Protein AF-A0A532F8X2-F1 (afdb_monomer_lite)

pLDDT: mean 92.67, std 12.08, range [36.34, 98.81]

Radius of gyration: 16.13 Å; chains: 1; bounding box: 40×30×52 Å

Secondary structure (DSSP, 8-state):
----TT-PPP---PPPPPPP-SS---STT--------SEEEEEEEETTEEEEEETTS-B-GGG-HHHHHHHHTSS-SEEEEEEEEE-B-TTSSB-HHHHHHHTT-TT-S--EEEEEEEEEETTEE-TTS-HHHHHHHHHHHH-

Structure (mmCIF, N/CA/C/O backbone):
data_AF-A0A532F8X2-F1
#
_entry.id   AF-A0A532F8X2-F1
#
loop_
_atom_site.group_PDB
_atom_site.id
_atom_site.type_symbol
_atom_site.label_atom_id
_atom_site.label_alt_id
_atom_site.label_comp_id
_atom_site.label_asym_id
_atom_site.label_entity_id
_atom_site.label_seq_id
_atom_site.pdbx_PDB_ins_code
_atom_site.Cartn_x
_atom_site.Cartn_y
_atom_site.Cartn_z
_atom_site.occupancy
_atom_site.B_iso_or_equiv
_atom_site.auth_seq_id
_atom_site.auth_comp_id
_atom_site.auth_asym_id
_atom_site.auth_atom_id
_atom_site.pdbx_PDB_model_num
ATOM 1 N N . MET A 1 1 ? -20.747 -7.926 26.410 1.00 36.34 1 MET A N 1
ATOM 2 C CA . MET A 1 1 ? -19.735 -8.624 25.592 1.00 36.34 1 MET A CA 1
ATOM 3 C C . MET A 1 1 ? -20.438 -9.089 24.321 1.00 36.34 1 MET A C 1
ATOM 5 O O . MET A 1 1 ? -20.902 -10.215 24.253 1.00 36.34 1 MET A O 1
ATOM 9 N N . LEU A 1 2 ? -20.678 -8.161 23.392 1.00 37.56 2 LEU A N 1
ATOM 10 C CA . LEU A 1 2 ? -21.381 -8.445 22.141 1.00 37.56 2 LEU A CA 1
ATOM 11 C C . LEU A 1 2 ? -20.328 -8.837 21.110 1.00 37.56 2 LEU A C 1
ATOM 13 O O . LEU A 1 2 ? -19.466 -8.036 20.762 1.00 37.56 2 LEU A O 1
ATOM 17 N N . THR A 1 3 ? -20.368 -10.090 20.681 1.00 43.47 3 THR A N 1
ATOM 18 C CA . THR A 1 3 ? -19.708 -10.566 19.472 1.00 43.47 3 THR A CA 1
ATOM 19 C C . THR A 1 3 ? -20.281 -9.789 18.289 1.00 43.47 3 THR A C 1
ATOM 21 O O . THR A 1 3 ? -21.419 -10.015 17.880 1.00 43.47 3 THR A O 1
ATOM 24 N N . GLU A 1 4 ? -19.510 -8.844 17.751 1.00 46.50 4 GLU A N 1
ATOM 25 C CA . GLU A 1 4 ? -19.816 -8.207 16.471 1.00 46.50 4 GLU A CA 1
ATOM 26 C C . GLU A 1 4 ? -19.762 -9.266 15.357 1.00 46.50 4 GLU A C 1
ATOM 28 O O . GLU A 1 4 ? -18.717 -9.579 14.797 1.00 46.50 4 GLU A O 1
ATOM 33 N N . LEU A 1 5 ? -20.914 -9.891 15.122 1.00 42.66 5 LEU A N 1
ATOM 34 C CA . LEU A 1 5 ? -21.440 -10.353 13.839 1.00 42.66 5 LEU A CA 1
ATOM 35 C C . LEU A 1 5 ? -20.386 -10.651 12.754 1.00 42.66 5 LEU A C 1
ATOM 37 O O . LEU A 1 5 ? -20.132 -9.820 11.893 1.00 42.66 5 LEU A O 1
ATOM 41 N N . GLY A 1 6 ? -19.841 -11.871 12.750 1.00 45.22 6 GLY A N 1
ATOM 42 C CA . GLY A 1 6 ? -19.438 -12.607 11.537 1.00 45.22 6 GLY A CA 1
ATOM 43 C C . GLY A 1 6 ? -18.352 -12.019 10.626 1.00 45.22 6 GLY A C 1
ATOM 44 O O . GLY A 1 6 ? -18.051 -12.618 9.594 1.00 45.22 6 GLY A O 1
ATOM 45 N N . VAL A 1 7 ? -17.738 -10.890 10.970 1.00 54.47 7 VAL A N 1
ATOM 46 C CA . VAL A 1 7 ? -16.653 -10.312 10.181 1.00 54.47 7 VAL A CA 1
ATOM 47 C C . VAL A 1 7 ? -15.333 -10.923 10.639 1.00 54.47 7 VAL A C 1
ATOM 49 O O . VAL A 1 7 ? -14.745 -10.498 11.631 1.00 54.47 7 VAL A O 1
ATOM 52 N N . GLY A 1 8 ? -14.868 -11.953 9.928 1.00 63.28 8 GLY A N 1
ATOM 53 C CA . GLY A 1 8 ? -13.575 -12.579 10.203 1.00 63.28 8 GLY A CA 1
ATOM 54 C C . GLY A 1 8 ? -12.449 -11.542 10.278 1.00 63.28 8 GLY A C 1
ATOM 55 O O . GLY A 1 8 ? -12.362 -10.630 9.450 1.00 63.28 8 GLY A O 1
ATOM 56 N N . ARG A 1 9 ? -11.580 -11.669 11.288 1.00 80.69 9 ARG A N 1
ATOM 57 C CA . ARG A 1 9 ? -10.395 -10.819 11.423 1.00 80.69 9 ARG A CA 1
ATOM 58 C C . ARG A 1 9 ? -9.490 -11.044 10.211 1.00 80.69 9 ARG A C 1
ATOM 60 O O . ARG A 1 9 ? -9.028 -12.159 9.980 1.00 80.69 9 ARG A O 1
ATOM 67 N N . LEU A 1 10 ? -9.235 -9.982 9.452 1.00 92.69 10 LEU A N 1
ATOM 68 C CA . LEU A 1 10 ? -8.246 -10.013 8.380 1.00 92.69 10 LEU A CA 1
ATOM 69 C C . LEU A 1 10 ? -6.850 -10.206 8.976 1.00 92.69 10 LEU A C 1
ATOM 71 O O . LEU A 1 10 ? -6.538 -9.675 10.043 1.00 92.69 10 LEU A O 1
ATOM 75 N N . SER A 1 11 ? -6.021 -10.978 8.286 1.00 93.94 11 SER A N 1
ATOM 76 C CA . SER A 1 11 ? -4.646 -11.275 8.682 1.00 93.94 11 SER A CA 1
ATOM 77 C C . SER A 1 11 ? -3.714 -11.112 7.491 1.00 93.94 11 SER A C 1
ATOM 79 O O . SER A 1 11 ? -4.171 -11.018 6.349 1.00 93.94 11 SER A O 1
ATOM 81 N N . PHE A 1 12 ? -2.415 -11.028 7.777 1.00 96.44 12 PHE A N 1
ATOM 82 C CA . PHE A 1 12 ? -1.387 -10.923 6.753 1.00 96.44 12 PHE A CA 1
ATOM 83 C C . PHE A 1 12 ? -1.489 -12.080 5.758 1.00 96.44 12 PHE A C 1
ATOM 85 O O . PHE A 1 12 ? -1.595 -13.244 6.144 1.00 96.44 12 PHE A O 1
ATOM 92 N N . ILE A 1 13 ? -1.434 -11.743 4.474 1.00 96.12 13 ILE A N 1
ATOM 93 C CA 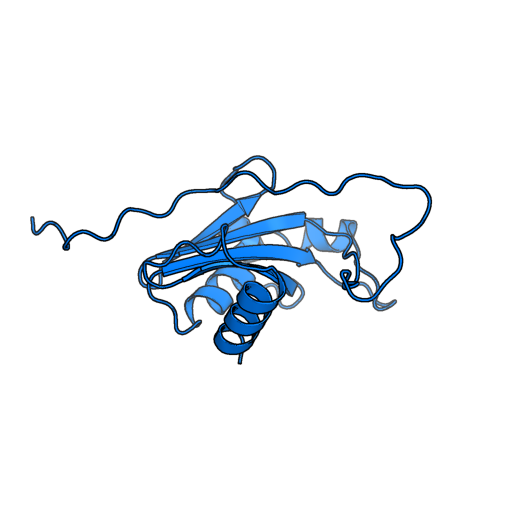. ILE A 1 13 ? -1.404 -12.701 3.373 1.00 96.12 13 ILE A CA 1
ATOM 94 C C . ILE A 1 13 ? 0.011 -12.730 2.812 1.00 96.12 13 ILE A C 1
ATOM 96 O O . ILE A 1 13 ? 0.554 -11.680 2.466 1.00 96.12 13 ILE A O 1
ATOM 100 N N . GLU A 1 14 ? 0.582 -13.929 2.690 1.00 95.12 14 GLU A N 1
ATOM 101 C CA . GLU A 1 14 ? 1.884 -14.116 2.054 1.00 95.12 14 GLU A CA 1
ATOM 102 C C . GLU A 1 14 ? 1.902 -13.489 0.653 1.00 95.12 14 GLU A C 1
ATOM 104 O O . GLU A 1 14 ? 0.964 -13.623 -0.138 1.00 95.12 14 GLU A O 1
ATOM 109 N N . PHE A 1 15 ? 2.976 -12.763 0.356 1.00 95.62 15 PHE A N 1
ATOM 110 C CA . PHE A 1 15 ? 3.070 -12.007 -0.879 1.00 95.62 15 PHE A CA 1
ATOM 111 C C . PHE A 1 15 ? 3.251 -12.896 -2.105 1.00 95.62 15 PHE A C 1
ATOM 113 O O . PHE A 1 15 ? 4.111 -13.774 -2.144 1.00 95.62 15 PHE A O 1
ATOM 120 N N . GLN A 1 16 ? 2.531 -12.561 -3.179 1.00 95.56 16 GLN A N 1
ATOM 121 C CA . GLN A 1 16 ? 2.829 -13.111 -4.495 1.00 95.56 16 GLN A CA 1
ATOM 122 C C . GLN A 1 16 ? 4.197 -12.605 -4.971 1.00 95.56 16 GLN A C 1
ATOM 124 O O . GLN A 1 16 ? 4.444 -11.394 -5.032 1.00 95.56 16 GLN A O 1
ATOM 129 N N . MET A 1 17 ? 5.083 -13.535 -5.319 1.00 94.25 17 MET A N 1
ATOM 130 C CA . MET A 1 17 ? 6.451 -13.243 -5.735 1.00 94.25 17 MET A CA 1
ATOM 131 C C . MET A 1 17 ? 6.573 -13.168 -7.261 1.00 94.25 17 MET A C 1
ATOM 133 O O . MET A 1 17 ? 6.078 -14.065 -7.945 1.00 94.25 17 MET A O 1
ATOM 137 N N . PRO A 1 18 ? 7.231 -12.132 -7.818 1.00 92.56 18 PRO A N 1
ATOM 138 C CA . PRO A 1 18 ? 7.538 -12.111 -9.241 1.00 92.56 18 PRO A CA 1
ATOM 139 C C . PRO A 1 18 ? 8.542 -13.211 -9.598 1.00 92.56 18 PRO A C 1
ATOM 141 O O . PRO A 1 18 ? 9.474 -13.495 -8.843 1.00 92.56 18 PRO A O 1
ATOM 144 N N . THR A 1 19 ? 8.386 -13.778 -10.789 1.00 93.81 19 THR A N 1
ATOM 145 C CA . THR A 1 19 ? 9.394 -14.639 -11.414 1.00 93.81 19 THR A CA 1
ATOM 146 C C . THR A 1 19 ? 10.389 -13.762 -12.169 1.00 93.81 19 THR A C 1
ATOM 148 O O . THR A 1 19 ? 9.989 -12.955 -13.009 1.00 93.81 19 THR A O 1
ATOM 151 N N . LEU A 1 20 ? 11.682 -13.908 -11.876 1.00 94.50 20 LEU A N 1
ATOM 152 C CA . LEU A 1 20 ? 12.731 -13.233 -12.638 1.00 94.50 20 LEU A CA 1
ATOM 153 C C . LEU A 1 20 ? 12.841 -13.871 -14.028 1.00 94.50 20 LEU A C 1
ATOM 155 O O . LEU A 1 20 ? 12.983 -15.086 -14.142 1.00 94.50 20 LEU A O 1
ATOM 159 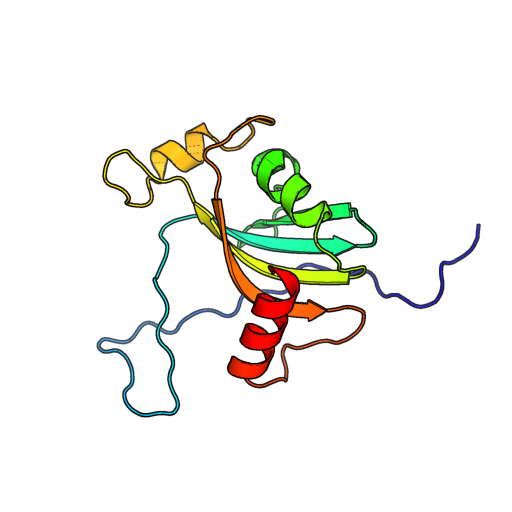N N . VAL A 1 21 ? 12.774 -13.044 -15.069 1.00 94.69 21 VAL A N 1
ATOM 160 C CA . VAL A 1 21 ? 12.905 -13.444 -16.475 1.00 94.69 21 VAL A CA 1
ATOM 161 C C . VAL A 1 21 ? 13.808 -12.455 -17.208 1.00 94.69 21 VAL A C 1
ATOM 163 O O . VAL A 1 21 ? 13.844 -11.277 -16.854 1.00 94.69 21 VAL A O 1
ATOM 166 N N . ASP A 1 22 ? 14.496 -12.909 -18.256 1.00 96.19 22 ASP A N 1
ATOM 167 C CA . ASP A 1 22 ? 15.445 -12.070 -19.007 1.00 96.19 22 ASP A CA 1
ATOM 168 C C . ASP A 1 22 ? 14.765 -10.949 -19.803 1.00 96.19 22 ASP A C 1
ATOM 170 O O . ASP A 1 22 ? 15.358 -9.901 -20.065 1.00 96.19 22 ASP A O 1
ATOM 174 N N . LYS A 1 23 ? 13.521 -11.176 -20.241 1.00 94.81 23 LYS A N 1
ATOM 175 C CA . LYS A 1 23 ? 12.739 -10.221 -21.035 1.00 94.81 23 LYS A CA 1
ATOM 176 C C . LYS A 1 23 ? 11.290 -10.199 -20.554 1.00 94.81 23 LYS A C 1
ATOM 178 O O . LYS A 1 23 ? 10.731 -11.274 -20.328 1.00 94.81 23 LYS A O 1
ATOM 183 N N . PRO A 1 24 ? 10.656 -9.015 -20.457 1.00 90.50 24 PRO A N 1
ATOM 184 C CA . PRO A 1 24 ? 9.235 -8.927 -20.164 1.00 90.50 24 PRO A CA 1
ATOM 185 C C . PRO A 1 24 ? 8.419 -9.738 -21.180 1.00 90.50 24 PRO A C 1
ATOM 187 O O . PRO A 1 24 ? 8.726 -9.705 -22.381 1.00 90.50 24 PRO A O 1
ATOM 190 N N . PRO A 1 25 ? 7.392 -10.468 -20.727 1.00 91.44 25 PRO A N 1
ATOM 191 C CA . PRO A 1 25 ? 6.515 -11.197 -21.625 1.00 91.44 25 PRO A CA 1
ATOM 192 C C . PRO A 1 25 ? 5.752 -10.229 -22.541 1.00 91.44 25 PRO A C 1
ATOM 194 O O . PRO A 1 25 ? 5.495 -9.076 -22.199 1.00 91.44 25 PRO A O 1
ATOM 197 N N . LYS A 1 26 ? 5.407 -10.701 -23.742 1.00 91.88 26 LYS A N 1
ATOM 198 C CA . LYS A 1 26 ? 4.738 -9.900 -24.777 1.00 91.88 26 LYS A CA 1
ATOM 199 C C . LYS A 1 26 ? 3.269 -10.299 -24.925 1.00 91.88 26 LYS A C 1
ATOM 201 O O . LYS A 1 26 ? 2.874 -11.400 -24.552 1.00 91.88 26 LYS A O 1
ATOM 206 N N . GLY A 1 27 ? 2.488 -9.425 -25.557 1.00 93.88 27 GLY A N 1
ATOM 207 C CA . GLY A 1 27 ? 1.087 -9.670 -25.911 1.00 93.88 27 GLY A CA 1
ATOM 208 C C . GLY A 1 27 ? 0.091 -8.957 -24.997 1.00 93.88 27 GLY A C 1
ATOM 209 O O . GLY A 1 27 ? 0.450 -8.413 -23.957 1.00 93.88 27 GLY A O 1
ATOM 210 N N . SER A 1 28 ? -1.179 -8.961 -25.399 1.00 92.56 28 SER A N 1
ATOM 211 C CA . SER A 1 28 ? -2.273 -8.237 -24.731 1.00 92.56 28 SER A CA 1
ATOM 212 C C . SER A 1 28 ? -2.712 -8.837 -23.391 1.00 92.56 28 SER A C 1
ATOM 214 O O . SER A 1 28 ? -3.482 -8.213 -22.668 1.00 92.56 28 SER A O 1
ATOM 216 N N . GLY A 1 29 ? -2.219 -10.029 -23.040 1.00 93.25 29 GLY A N 1
ATOM 217 C CA . GLY A 1 29 ? -2.471 -10.669 -21.746 1.00 93.25 29 GLY A CA 1
ATOM 218 C C . GLY A 1 29 ? -1.663 -10.087 -20.581 1.00 93.25 29 GLY A C 1
ATOM 219 O O . GLY A 1 29 ? -1.834 -10.539 -19.452 1.00 93.25 29 GLY A O 1
ATOM 220 N N . TRP A 1 30 ? -0.789 -9.109 -20.836 1.00 94.56 30 TRP A N 1
ATOM 221 C CA . TRP A 1 30 ? 0.129 -8.547 -19.847 1.00 94.56 30 TRP A CA 1
ATOM 222 C C . TRP A 1 30 ? -0.090 -7.054 -19.647 1.00 94.56 30 TRP A C 1
ATOM 224 O O . TRP A 1 30 ? -0.384 -6.310 -20.582 1.00 94.56 30 TRP A O 1
ATOM 234 N N . ILE A 1 31 ? 0.125 -6.612 -18.413 1.00 95.06 31 ILE A N 1
ATOM 235 C CA . ILE A 1 31 ? 0.257 -5.201 -18.064 1.00 95.06 31 ILE A CA 1
ATOM 236 C C . ILE A 1 31 ? 1.637 -4.953 -17.468 1.00 95.06 31 ILE A C 1
ATOM 238 O O . ILE A 1 31 ? 2.263 -5.866 -16.931 1.00 95.06 31 ILE A O 1
ATOM 242 N N . HIS A 1 32 ? 2.089 -3.707 -17.556 1.00 92.81 32 HIS A N 1
ATOM 243 C CA . HIS A 1 32 ? 3.386 -3.281 -17.053 1.00 92.81 32 HIS A CA 1
ATOM 244 C C . HIS A 1 32 ? 3.186 -2.204 -16.000 1.00 92.81 32 HIS A C 1
ATOM 246 O O . HIS A 1 32 ? 2.382 -1.291 -16.184 1.00 92.81 32 HIS A O 1
ATOM 252 N N . GLU A 1 33 ? 3.937 -2.310 -14.914 1.00 93.75 33 GLU A N 1
ATOM 253 C CA . GLU A 1 33 ? 3.923 -1.344 -13.824 1.00 93.75 33 GLU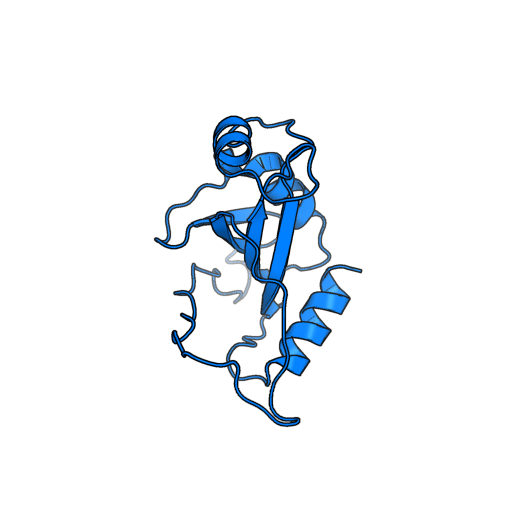 A CA 1
ATOM 254 C C . GLU A 1 33 ? 5.346 -0.916 -13.497 1.00 93.75 33 GLU A C 1
ATOM 256 O O . GLU A 1 33 ? 6.309 -1.646 -13.748 1.00 93.75 33 GLU A O 1
ATOM 261 N N . ILE A 1 34 ? 5.475 0.286 -12.943 1.00 90.69 34 ILE A N 1
ATOM 262 C CA . ILE A 1 34 ? 6.758 0.776 -12.456 1.00 90.69 34 ILE A CA 1
ATOM 263 C C . ILE A 1 34 ? 7.181 -0.104 -11.282 1.00 90.69 34 ILE A C 1
ATOM 265 O O . ILE A 1 34 ? 6.448 -0.257 -10.305 1.00 90.69 34 ILE A O 1
ATOM 269 N N . LYS A 1 35 ? 8.394 -0.648 -11.360 1.00 90.50 35 LYS A N 1
ATOM 270 C CA . LYS A 1 35 ? 9.041 -1.256 -10.204 1.00 90.50 35 LYS A CA 1
ATOM 271 C C . LYS A 1 35 ? 9.566 -0.140 -9.305 1.00 90.50 35 LYS A C 1
ATOM 273 O O . LYS A 1 35 ? 10.543 0.521 -9.647 1.00 90.50 35 LYS A O 1
ATOM 278 N N . TYR A 1 36 ? 8.919 0.059 -8.165 1.00 90.06 36 TYR A N 1
ATOM 279 C CA . TYR A 1 36 ? 9.424 0.942 -7.121 1.00 90.06 36 TYR A CA 1
ATOM 280 C C . TYR A 1 36 ? 10.483 0.217 -6.282 1.00 90.06 36 TYR A C 1
ATOM 282 O O . TYR A 1 36 ? 10.343 -0.968 -5.982 1.00 90.06 36 TYR A O 1
ATOM 290 N N . ASP A 1 37 ? 11.546 0.929 -5.911 1.00 89.31 37 ASP A N 1
ATOM 291 C CA . ASP A 1 37 ? 12.584 0.429 -5.008 1.00 89.31 37 ASP A CA 1
ATOM 292 C C . ASP A 1 37 ? 12.327 0.965 -3.594 1.00 89.31 37 ASP A C 1
ATOM 294 O O . ASP A 1 37 ? 12.695 2.094 -3.266 1.00 89.31 37 ASP A O 1
ATOM 298 N N . GLY A 1 38 ? 11.657 0.171 -2.758 1.00 94.88 38 GLY A N 1
ATOM 299 C CA . GLY A 1 38 ? 11.280 0.557 -1.402 1.00 94.88 38 GLY A CA 1
ATOM 300 C C . GLY A 1 38 ? 11.163 -0.636 -0.457 1.00 94.88 38 GLY A C 1
ATOM 301 O O . GLY A 1 38 ? 11.949 -1.586 -0.525 1.00 94.88 38 GLY A O 1
ATOM 302 N N . TYR A 1 39 ? 10.202 -0.555 0.464 1.00 97.12 39 TYR A N 1
ATOM 303 C CA . TYR A 1 39 ? 9.799 -1.675 1.309 1.00 97.12 39 TYR A CA 1
ATOM 304 C C . TYR A 1 39 ? 8.373 -2.114 0.983 1.00 97.12 39 TYR A C 1
ATOM 306 O O . TYR A 1 39 ? 7.409 -1.415 1.318 1.00 97.12 39 TYR A O 1
ATOM 314 N N . ARG A 1 40 ? 8.235 -3.307 0.393 1.00 97.69 40 ARG A N 1
ATOM 315 C CA . ARG A 1 40 ? 6.930 -3.940 0.176 1.00 97.69 40 ARG A CA 1
ATOM 316 C C . ARG A 1 40 ? 6.177 -4.086 1.492 1.00 97.69 40 ARG A C 1
ATOM 318 O O . ARG A 1 40 ? 6.681 -4.695 2.443 1.00 97.69 40 ARG A O 1
ATOM 325 N N . THR A 1 41 ? 4.988 -3.503 1.524 1.00 98.50 41 THR A N 1
ATOM 326 C CA . THR A 1 41 ? 4.172 -3.321 2.721 1.00 98.50 41 THR A CA 1
ATOM 327 C C . THR A 1 41 ? 2.727 -3.700 2.424 1.00 98.50 41 THR A C 1
ATOM 329 O O . THR A 1 41 ? 2.156 -3.260 1.430 1.00 98.50 41 THR A O 1
ATOM 332 N N . GLN A 1 42 ? 2.124 -4.496 3.304 1.00 98.75 42 GLN A N 1
ATOM 333 C CA . GLN A 1 42 ? 0.707 -4.830 3.249 1.00 98.75 42 GLN A CA 1
ATOM 334 C C . GLN A 1 42 ? -0.046 -4.000 4.281 1.00 98.75 42 GLN A C 1
ATOM 336 O O . GLN A 1 42 ? 0.260 -4.075 5.471 1.00 98.75 42 GLN A O 1
ATOM 341 N N . LEU A 1 43 ? -1.038 -3.231 3.840 1.00 98.81 43 LEU A N 1
ATOM 342 C CA . LEU A 1 43 ? -1.940 -2.515 4.738 1.00 98.81 43 LEU A CA 1
ATOM 343 C C . LEU A 1 43 ? -3.191 -3.353 4.972 1.00 98.81 43 LEU A C 1
ATOM 345 O O . LEU A 1 43 ? -3.840 -3.783 4.016 1.00 98.81 43 LEU A O 1
ATOM 349 N N . ILE A 1 44 ? -3.544 -3.555 6.238 1.00 98.62 44 ILE A N 1
ATOM 350 C CA . ILE A 1 44 ? -4.782 -4.219 6.645 1.00 98.62 44 ILE A CA 1
ATOM 351 C C . ILE A 1 44 ? -5.655 -3.202 7.358 1.00 98.62 44 ILE A C 1
ATOM 353 O O . ILE A 1 44 ? -5.279 -2.689 8.408 1.00 98.62 44 ILE A O 1
ATOM 357 N N . ILE A 1 45 ? -6.827 -2.937 6.789 1.00 98.31 45 ILE A N 1
ATOM 358 C CA . ILE A 1 45 ? -7.834 -2.040 7.349 1.00 98.31 45 ILE A CA 1
ATOM 359 C C . ILE A 1 45 ? -8.916 -2.884 8.014 1.00 98.31 45 ILE A C 1
ATOM 361 O O . ILE A 1 45 ? -9.479 -3.784 7.385 1.00 98.31 45 ILE A O 1
ATOM 365 N N . HIS A 1 46 ? -9.230 -2.569 9.267 1.00 96.31 46 HIS A N 1
ATOM 366 C CA . HIS A 1 46 ? -10.318 -3.168 10.026 1.00 96.31 46 HIS A CA 1
ATOM 367 C C . HIS A 1 46 ? -11.037 -2.099 10.851 1.00 96.31 46 HIS A C 1
ATOM 369 O O . HIS A 1 46 ? -10.536 -1.646 11.879 1.00 96.31 46 HIS A O 1
ATOM 375 N N . LEU A 1 47 ? -12.222 -1.698 10.390 1.00 94.06 47 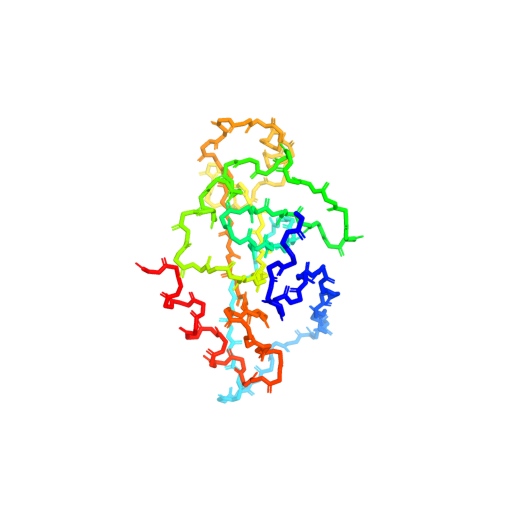LEU A N 1
ATOM 376 C CA . LEU A 1 47 ? -13.108 -0.738 11.055 1.00 94.06 47 LEU A CA 1
ATOM 377 C C . LEU A 1 47 ? -12.372 0.551 11.475 1.00 94.06 47 LEU A C 1
ATOM 379 O O . LEU A 1 47 ? -12.399 0.953 12.635 1.00 94.06 47 LEU A O 1
ATOM 383 N N . GLY A 1 48 ? -11.663 1.172 10.526 1.00 90.81 48 GLY A N 1
ATOM 384 C CA . GLY A 1 48 ? -10.901 2.410 10.743 1.00 90.81 48 GLY A CA 1
ATOM 385 C C . GLY A 1 48 ? -9.551 2.229 11.448 1.00 90.81 48 GLY A C 1
ATOM 386 O O . GLY A 1 48 ? -8.770 3.173 11.514 1.00 90.81 48 GLY A O 1
ATOM 387 N N . ARG A 1 49 ? -9.225 1.026 11.941 1.00 95.88 49 ARG A N 1
ATOM 388 C CA . ARG A 1 49 ? -7.875 0.694 12.418 1.00 95.88 49 ARG A CA 1
ATOM 389 C C . ARG A 1 49 ? -7.055 0.136 11.270 1.00 95.88 49 ARG A C 1
ATOM 391 O O . ARG A 1 49 ? -7.546 -0.709 10.524 1.00 95.88 49 ARG A O 1
ATOM 398 N N . VAL A 1 50 ? -5.808 0.578 11.154 1.00 98.31 50 VAL A N 1
ATOM 399 C CA . VAL A 1 50 ? -4.898 0.118 10.105 1.00 98.31 50 VAL A CA 1
ATOM 400 C C . VAL A 1 50 ? -3.652 -0.489 10.728 1.00 98.31 50 VAL A C 1
ATOM 402 O O . VAL A 1 50 ? -3.079 0.084 11.651 1.00 98.31 50 VAL A O 1
ATOM 405 N N . GLN A 1 51 ? -3.246 -1.645 10.212 1.00 98.50 51 GLN A N 1
ATOM 406 C CA . GLN A 1 51 ? -1.952 -2.259 10.492 1.00 98.50 51 GLN A CA 1
ATOM 407 C C . GLN A 1 51 ? -1.114 -2.305 9.215 1.00 98.50 51 GLN A C 1
ATOM 409 O O . GLN A 1 51 ? -1.660 -2.497 8.126 1.00 98.50 51 GLN A O 1
ATOM 414 N N . ALA A 1 52 ? 0.202 -2.148 9.345 1.00 98.62 52 ALA A N 1
ATOM 415 C CA . ALA A 1 52 ? 1.141 -2.194 8.228 1.00 98.62 52 ALA A CA 1
ATOM 416 C C . ALA A 1 52 ? 2.169 -3.310 8.436 1.00 98.62 52 ALA A C 1
ATOM 418 O O . ALA A 1 52 ? 2.952 -3.269 9.383 1.00 98.62 52 ALA A O 1
ATOM 419 N N . PHE A 1 53 ? 2.192 -4.292 7.538 1.00 98.69 53 PHE A N 1
ATOM 420 C CA . PHE A 1 53 ? 3.064 -5.459 7.635 1.00 98.69 53 PHE A CA 1
ATOM 421 C C . PHE A 1 53 ? 4.158 -5.434 6.578 1.00 98.69 53 PHE A C 1
ATOM 423 O O . PHE A 1 53 ? 3.904 -5.174 5.405 1.00 98.69 53 PHE A O 1
ATOM 430 N N . THR A 1 54 ? 5.380 -5.758 6.988 1.00 97.56 54 THR A N 1
ATOM 431 C CA . THR A 1 54 ? 6.503 -5.962 6.064 1.00 97.56 54 THR A CA 1
ATOM 432 C C . THR A 1 54 ? 6.346 -7.246 5.248 1.00 97.56 54 THR A C 1
ATOM 434 O O . THR A 1 54 ? 5.551 -8.125 5.577 1.00 97.56 54 THR A O 1
ATOM 437 N N . ARG A 1 55 ? 7.215 -7.423 4.247 1.00 94.44 55 ARG A N 1
ATOM 438 C CA . ARG A 1 55 ? 7.368 -8.677 3.489 1.00 94.44 55 ARG A CA 1
ATOM 439 C C . ARG A 1 55 ? 7.513 -9.949 4.313 1.00 94.44 55 ARG A C 1
ATOM 441 O O . ARG A 1 55 ? 7.065 -10.992 3.854 1.00 94.44 55 ARG A O 1
ATOM 448 N N . ASN A 1 56 ? 8.090 -9.863 5.505 1.00 93.25 56 ASN A N 1
ATOM 449 C CA . ASN A 1 56 ? 8.286 -11.025 6.369 1.00 93.25 56 ASN A CA 1
ATOM 450 C C . ASN A 1 56 ? 7.188 -11.146 7.443 1.00 93.25 56 ASN A C 1
ATOM 452 O O . ASN A 1 56 ? 7.365 -11.878 8.410 1.00 93.25 56 ASN A O 1
ATOM 456 N N . GLY A 1 57 ? 6.083 -10.400 7.318 1.00 94.88 57 GLY A N 1
ATOM 457 C CA . GLY A 1 57 ? 4.955 -10.449 8.249 1.00 94.88 57 GLY A CA 1
ATOM 458 C C . GLY A 1 57 ? 5.166 -9.691 9.564 1.00 94.88 57 GLY A C 1
ATOM 459 O O . GLY A 1 57 ? 4.306 -9.751 10.438 1.00 94.88 57 GLY A O 1
ATOM 460 N N . TYR A 1 58 ? 6.272 -8.956 9.729 1.00 97.12 58 TYR A N 1
ATOM 461 C CA . TYR A 1 58 ? 6.462 -8.105 10.910 1.00 97.12 58 TYR A CA 1
ATOM 462 C C . TYR A 1 58 ? 5.525 -6.899 10.875 1.00 97.12 58 TYR A C 1
ATOM 464 O O . TYR A 1 58 ? 5.490 -6.190 9.866 1.00 97.12 58 TYR A O 1
ATOM 472 N N . ASP A 1 59 ? 4.828 -6.654 11.984 1.00 98.00 59 ASP A N 1
ATOM 473 C CA . ASP A 1 59 ? 4.001 -5.465 12.184 1.00 98.00 59 ASP A CA 1
ATOM 474 C C . ASP A 1 59 ? 4.896 -4.235 12.401 1.00 98.00 59 ASP A C 1
ATOM 476 O O . ASP A 1 59 ? 5.641 -4.144 13.378 1.00 98.00 59 ASP A O 1
ATOM 480 N N . TRP A 1 60 ? 4.849 -3.304 11.451 1.00 98.19 60 TRP A N 1
ATOM 481 C CA . TRP A 1 60 ? 5.578 -2.036 11.437 1.00 98.19 60 TRP A CA 1
ATOM 482 C C . TRP A 1 60 ? 4.626 -0.832 11.485 1.00 98.19 60 TRP A C 1
ATOM 484 O O . TRP A 1 60 ? 4.990 0.258 11.043 1.00 98.19 60 TRP A O 1
ATOM 494 N N . THR A 1 61 ? 3.425 -0.996 12.043 1.00 98.44 61 THR A N 1
ATOM 495 C CA . THR A 1 61 ? 2.408 0.065 12.141 1.00 98.44 61 THR A CA 1
ATOM 496 C C . THR A 1 61 ? 2.976 1.367 12.719 1.00 98.44 61 THR A C 1
ATOM 498 O O . THR A 1 61 ? 2.859 2.419 12.089 1.00 98.44 61 THR A O 1
ATOM 501 N N . ASP A 1 62 ? 3.715 1.301 13.830 1.00 98.00 62 ASP A N 1
ATOM 502 C CA . ASP A 1 62 ? 4.318 2.484 14.470 1.00 98.00 62 ASP A CA 1
ATOM 503 C C . ASP A 1 62 ? 5.424 3.142 13.628 1.00 98.00 62 ASP A C 1
ATOM 505 O O . ASP A 1 62 ? 5.719 4.329 13.770 1.00 98.00 62 ASP A O 1
ATOM 509 N N . ARG A 1 63 ? 6.048 2.390 12.714 1.00 98.12 63 ARG A N 1
ATOM 510 C CA . ARG A 1 63 ? 7.076 2.923 11.805 1.00 98.12 63 ARG A CA 1
ATOM 511 C C . ARG A 1 63 ? 6.476 3.624 10.590 1.00 98.12 63 ARG A C 1
ATOM 513 O O . ARG A 1 63 ? 7.168 4.435 9.974 1.00 98.12 63 ARG A O 1
ATOM 520 N N . TYR A 1 64 ? 5.219 3.326 10.274 1.00 98.12 64 TYR A N 1
ATOM 521 C CA . TYR A 1 64 ? 4.496 3.791 9.093 1.00 98.12 64 TYR A CA 1
ATOM 522 C C . TYR A 1 64 ? 3.335 4.737 9.428 1.00 98.12 64 TYR A C 1
ATOM 524 O O . TYR A 1 64 ? 2.425 4.879 8.615 1.00 98.12 64 TYR A O 1
ATOM 532 N N . LEU A 1 65 ? 3.356 5.410 10.586 1.00 98.25 65 LEU A N 1
ATOM 533 C CA . LEU A 1 65 ? 2.239 6.237 11.065 1.00 98.25 65 LEU A CA 1
ATOM 534 C C . LEU A 1 65 ? 1.624 7.182 10.010 1.00 98.25 65 LEU A C 1
ATOM 536 O O . LEU A 1 65 ? 0.400 7.162 9.895 1.00 98.25 65 LEU A O 1
ATOM 540 N N . PRO A 1 66 ? 2.386 7.941 9.190 1.00 98.19 66 PRO A N 1
ATOM 541 C CA . PRO A 1 66 ? 1.788 8.763 8.130 1.00 98.19 66 PRO A CA 1
ATOM 542 C C . PRO A 1 66 ? 0.964 7.959 7.112 1.00 98.19 66 PRO A C 1
ATOM 544 O O . PRO A 1 66 ? -0.151 8.347 6.771 1.00 98.19 66 PRO A O 1
ATOM 547 N N . ILE A 1 67 ? 1.476 6.803 6.673 1.00 98.38 67 ILE A N 1
ATOM 548 C CA . ILE A 1 67 ? 0.792 5.907 5.725 1.00 98.38 67 ILE A CA 1
ATOM 549 C C . ILE A 1 67 ? -0.439 5.271 6.382 1.00 98.38 67 ILE A C 1
ATOM 551 O O . ILE A 1 67 ? -1.503 5.210 5.774 1.00 98.38 67 ILE A O 1
ATOM 555 N N . VAL A 1 68 ? -0.306 4.821 7.631 1.00 98.44 68 VAL A N 1
ATOM 556 C CA . VAL A 1 68 ? -1.382 4.201 8.421 1.00 98.44 68 VAL A CA 1
ATOM 557 C C . VAL A 1 68 ? -2.539 5.180 8.624 1.00 98.44 68 VAL A C 1
ATOM 559 O O . VAL A 1 68 ? -3.691 4.808 8.412 1.00 98.44 68 VAL A O 1
ATOM 562 N N . ARG A 1 69 ? -2.240 6.436 8.981 1.00 98.00 69 ARG A N 1
ATOM 563 C CA . ARG A 1 69 ? -3.237 7.506 9.147 1.00 98.00 69 ARG A CA 1
ATOM 564 C C . ARG A 1 69 ? -3.962 7.795 7.833 1.00 98.00 69 ARG A C 1
ATOM 566 O O . ARG A 1 69 ? -5.185 7.751 7.815 1.00 98.00 69 ARG A O 1
ATOM 573 N N . ALA A 1 70 ? -3.229 7.984 6.734 1.00 97.56 70 ALA A N 1
ATOM 574 C CA . ALA A 1 70 ? -3.833 8.212 5.419 1.00 97.56 70 ALA A CA 1
ATOM 575 C C . ALA A 1 70 ? -4.717 7.033 4.970 1.00 97.56 70 ALA A C 1
ATOM 577 O O . ALA A 1 70 ? -5.809 7.220 4.440 1.00 97.56 70 ALA A O 1
ATOM 578 N N . ALA A 1 71 ? -4.282 5.797 5.220 1.00 98.12 71 ALA A N 1
ATOM 579 C CA . ALA A 1 71 ? -5.067 4.612 4.895 1.00 98.12 71 ALA A CA 1
ATOM 580 C C . ALA A 1 71 ? -6.337 4.476 5.752 1.00 98.12 71 ALA A C 1
ATOM 582 O O . ALA A 1 71 ? -7.327 3.923 5.274 1.00 98.12 71 ALA A O 1
ATOM 583 N N . ALA A 1 72 ? -6.340 4.984 6.989 1.00 97.69 72 ALA A N 1
ATOM 584 C CA . ALA A 1 72 ? -7.512 4.964 7.868 1.00 97.69 72 ALA A CA 1
ATOM 585 C C . ALA A 1 72 ? -8.663 5.848 7.351 1.00 97.69 72 ALA A C 1
ATOM 587 O O . ALA A 1 72 ? -9.817 5.619 7.711 1.00 97.69 72 ALA A O 1
ATOM 588 N N . GLU A 1 73 ? -8.364 6.823 6.489 1.00 96.94 73 GLU A N 1
ATOM 589 C CA . GLU A 1 73 ? -9.348 7.712 5.860 1.00 96.94 73 GLU A CA 1
ATOM 590 C C . GLU A 1 73 ? -10.035 7.082 4.636 1.00 96.94 73 GLU A C 1
ATOM 592 O O . GLU A 1 73 ? -11.048 7.594 4.149 1.00 96.94 73 GLU A O 1
ATOM 597 N N . LEU A 1 74 ? -9.518 5.955 4.131 1.00 97.50 74 LEU A N 1
ATOM 598 C CA . LEU A 1 74 ? -10.115 5.259 2.995 1.00 97.50 74 LEU A CA 1
ATOM 599 C C . LEU A 1 74 ? -11.514 4.744 3.348 1.00 97.50 74 LEU A C 1
ATOM 601 O O . LEU A 1 74 ? -11.758 4.194 4.423 1.00 97.50 74 LEU A O 1
ATOM 605 N N . LYS A 1 75 ? -12.443 4.844 2.391 1.00 96.00 75 LYS A N 1
ATOM 606 C CA . LYS A 1 75 ? -13.844 4.411 2.542 1.00 96.00 75 LYS A CA 1
ATOM 607 C C . LYS A 1 75 ? -13.993 2.883 2.456 1.00 96.00 75 LYS A C 1
ATOM 609 O O . LYS A 1 75 ? -14.720 2.356 1.613 1.00 96.00 75 LYS A O 1
ATOM 614 N N . ALA A 1 76 ? -13.315 2.160 3.343 1.00 96.31 76 ALA A N 1
ATOM 615 C CA . ALA A 1 76 ? -13.390 0.712 3.487 1.00 96.31 76 ALA A CA 1
ATOM 616 C C . ALA A 1 76 ? -13.551 0.316 4.958 1.00 96.31 76 ALA A C 1
ATOM 618 O O . ALA A 1 76 ? -12.809 0.759 5.827 1.00 96.31 76 ALA A O 1
ATOM 619 N N . LYS A 1 77 ? -14.501 -0.584 5.234 1.00 96.06 77 LYS A N 1
ATOM 620 C CA . LYS A 1 77 ? -14.618 -1.223 6.551 1.00 96.06 77 LYS A CA 1
ATOM 621 C C . LYS A 1 77 ? -13.547 -2.293 6.723 1.00 96.06 77 LYS A C 1
ATOM 623 O O . LYS A 1 77 ? -13.008 -2.448 7.811 1.00 96.06 77 LYS A O 1
ATOM 628 N N . LEU A 1 78 ? -13.263 -3.033 5.652 1.00 97.50 78 LEU A N 1
ATOM 629 C CA . LEU A 1 78 ? -12.279 -4.110 5.620 1.00 97.50 78 LEU A CA 1
ATOM 630 C C . LEU A 1 78 ? -11.499 -4.038 4.316 1.00 97.50 78 LEU A C 1
ATOM 632 O O . LEU A 1 78 ? -12.116 -4.082 3.251 1.00 97.50 78 LEU A O 1
ATOM 636 N N . ALA A 1 79 ? -10.174 -4.007 4.372 1.00 98.38 79 ALA A N 1
ATOM 637 C CA . ALA A 1 79 ? -9.353 -4.099 3.170 1.00 98.38 79 ALA A CA 1
ATOM 638 C C . ALA A 1 79 ? -7.994 -4.739 3.451 1.00 98.38 79 ALA A C 1
ATOM 640 O O . ALA A 1 79 ? -7.460 -4.598 4.548 1.00 98.38 79 ALA A O 1
ATOM 641 N N . ILE A 1 80 ? -7.438 -5.409 2.441 1.00 98.69 80 ILE A N 1
ATOM 642 C CA . ILE A 1 80 ? -6.023 -5.796 2.402 1.00 98.69 80 ILE A CA 1
ATOM 643 C C . ILE A 1 80 ? -5.436 -5.228 1.114 1.00 98.69 80 ILE A C 1
ATOM 645 O O . ILE A 1 80 ? -5.867 -5.611 0.023 1.00 98.69 80 ILE A O 1
ATOM 649 N N . ILE A 1 81 ? -4.483 -4.309 1.248 1.00 98.81 81 ILE A N 1
ATOM 650 C CA . ILE A 1 81 ? -3.852 -3.578 0.144 1.00 98.81 81 ILE A CA 1
ATOM 651 C C . ILE A 1 81 ? -2.372 -3.953 0.099 1.00 98.81 81 ILE A C 1
ATOM 653 O O . ILE A 1 81 ? -1.694 -3.900 1.124 1.00 98.81 81 ILE A O 1
ATOM 657 N N . ASP A 1 82 ? -1.876 -4.315 -1.081 1.00 98.69 82 ASP A N 1
ATOM 658 C CA . ASP A 1 82 ? -0.456 -4.577 -1.334 1.00 98.69 82 ASP A CA 1
ATOM 659 C C . ASP A 1 82 ? 0.167 -3.375 -2.051 1.00 98.69 82 ASP A C 1
ATOM 661 O O . ASP A 1 82 ? -0.446 -2.773 -2.943 1.00 98.69 82 ASP A O 1
ATOM 665 N N . GLY A 1 83 ? 1.373 -3.001 -1.640 1.00 98.31 83 GLY A N 1
ATOM 666 C CA . GLY A 1 83 ? 2.042 -1.818 -2.149 1.00 98.31 83 GLY A CA 1
ATOM 667 C C . GLY A 1 83 ? 3.495 -1.698 -1.716 1.00 98.31 83 GLY A C 1
ATOM 668 O O . GLY A 1 83 ? 4.027 -2.517 -0.966 1.00 98.31 83 GLY A O 1
ATOM 669 N N . GLU A 1 84 ? 4.133 -0.632 -2.182 1.00 98.06 84 GLU A N 1
ATOM 670 C CA . GLU A 1 84 ? 5.526 -0.316 -1.876 1.00 98.06 84 GLU A CA 1
ATOM 671 C C . GLU A 1 84 ? 5.613 1.002 -1.099 1.00 98.06 84 GLU A C 1
ATOM 673 O O . GLU A 1 84 ? 5.159 2.042 -1.580 1.00 98.06 84 GLU A O 1
ATOM 678 N N . ALA A 1 85 ? 6.216 0.977 0.092 1.00 98.00 85 ALA A N 1
ATOM 679 C CA . ALA A 1 85 ? 6.544 2.192 0.830 1.00 98.00 85 ALA A CA 1
ATOM 680 C C . ALA A 1 85 ? 7.885 2.757 0.342 1.00 98.00 85 ALA A C 1
ATOM 682 O O . ALA A 1 85 ? 8.897 2.052 0.339 1.00 98.00 85 ALA A O 1
ATOM 683 N N . THR A 1 86 ? 7.906 4.029 -0.045 1.00 97.38 86 THR A N 1
ATOM 684 C CA . THR A 1 86 ? 9.069 4.708 -0.625 1.00 97.38 86 THR A CA 1
ATOM 685 C C . THR A 1 86 ? 9.295 6.074 0.022 1.00 97.38 86 THR A C 1
ATOM 687 O O . THR A 1 86 ? 8.434 6.634 0.702 1.00 97.38 86 THR A O 1
ATOM 690 N N . VAL A 1 87 ? 10.489 6.614 -0.206 1.00 96.38 87 VAL A N 1
ATOM 691 C CA . VAL A 1 87 ? 10.804 8.038 -0.072 1.00 96.38 87 VAL A CA 1
ATOM 692 C C . VAL A 1 87 ? 11.545 8.428 -1.336 1.00 96.38 87 VAL A C 1
ATOM 694 O O . VAL A 1 87 ? 12.438 7.698 -1.761 1.00 96.38 87 VAL A O 1
ATOM 697 N N . PHE A 1 88 ? 11.205 9.565 -1.932 1.00 90.62 88 PHE A N 1
ATOM 698 C CA . PHE A 1 88 ? 11.922 10.077 -3.097 1.00 90.62 88 PHE A CA 1
ATOM 699 C C . PHE A 1 88 ? 13.023 11.049 -2.675 1.00 90.62 88 PHE A C 1
ATOM 701 O O . PHE A 1 88 ? 12.820 11.914 -1.820 1.00 90.62 88 PHE A O 1
ATOM 708 N N . GLY A 1 89 ? 14.202 10.894 -3.276 1.00 82.44 89 GLY A N 1
ATOM 709 C CA . GLY A 1 89 ? 15.299 11.850 -3.152 1.00 82.44 89 G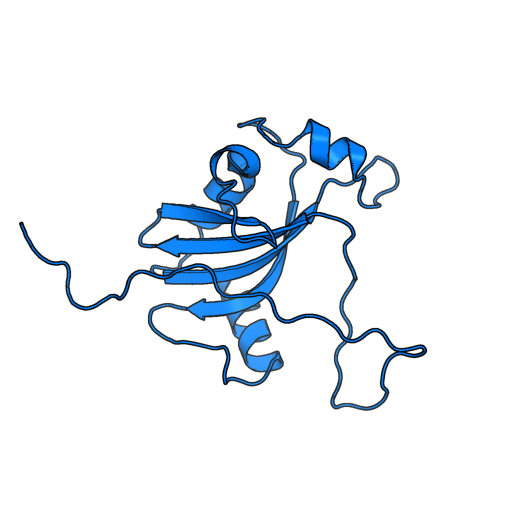LY A CA 1
ATOM 710 C C . GLY A 1 89 ? 15.125 13.053 -4.085 1.00 82.44 89 GLY A C 1
ATOM 711 O O . GLY A 1 89 ? 14.184 13.129 -4.874 1.00 82.44 89 GLY A O 1
ATOM 712 N N . ALA A 1 90 ? 16.090 13.976 -4.057 1.00 82.50 90 ALA A N 1
ATOM 713 C CA . ALA A 1 90 ? 16.074 15.188 -4.888 1.00 82.50 90 ALA A CA 1
ATOM 714 C C . ALA A 1 90 ? 16.069 14.912 -6.407 1.00 82.50 90 ALA A C 1
ATOM 716 O O . ALA A 1 90 ? 15.669 15.764 -7.192 1.00 82.50 90 ALA A O 1
ATOM 717 N N . THR A 1 91 ? 16.492 13.718 -6.831 1.00 83.88 91 THR A N 1
ATOM 718 C CA . THR A 1 91 ? 16.513 13.285 -8.238 1.00 83.88 91 THR A CA 1
ATOM 719 C C . THR A 1 91 ? 15.174 12.722 -8.726 1.00 83.88 91 THR A C 1
ATOM 721 O O . THR A 1 91 ? 15.088 12.263 -9.863 1.00 83.88 91 THR A O 1
ATOM 724 N N . GLY A 1 92 ? 14.144 12.686 -7.871 1.00 82.69 92 GLY A N 1
ATOM 725 C CA . GLY A 1 92 ? 12.849 12.082 -8.195 1.00 82.69 92 GLY A CA 1
ATOM 726 C C . GLY A 1 92 ? 12.882 10.552 -8.279 1.00 82.69 92 GLY A C 1
ATOM 727 O O . GLY A 1 92 ? 11.925 9.944 -8.750 1.00 82.69 92 GLY A O 1
ATOM 728 N N . ARG A 1 93 ? 13.965 9.912 -7.820 1.00 85.19 93 ARG A N 1
ATOM 729 C CA . ARG A 1 93 ? 14.080 8.450 -7.696 1.00 85.19 93 ARG A CA 1
ATOM 730 C C . ARG A 1 93 ? 13.886 8.013 -6.242 1.00 85.19 93 ARG A C 1
ATOM 732 O O . ARG A 1 93 ? 14.214 8.797 -5.345 1.00 85.19 93 ARG A O 1
ATOM 739 N N . PRO A 1 94 ? 13.391 6.787 -5.994 1.00 87.75 94 PRO A N 1
ATOM 740 C CA . PRO A 1 94 ? 13.364 6.238 -4.646 1.00 87.75 94 PRO A CA 1
ATOM 741 C C . PRO A 1 94 ? 14.766 6.247 -4.012 1.00 87.75 94 PRO A C 1
ATOM 743 O O . PRO A 1 94 ? 15.739 5.814 -4.629 1.00 87.75 94 PRO A O 1
ATOM 746 N N . ASP A 1 95 ? 14.868 6.765 -2.789 1.00 91.75 95 ASP A N 1
ATOM 747 C CA . ASP A 1 95 ? 16.088 6.814 -1.984 1.00 91.75 95 ASP A CA 1
ATOM 748 C C . ASP A 1 95 ? 15.904 5.930 -0.747 1.00 91.75 95 ASP A C 1
ATOM 750 O O . ASP A 1 95 ? 15.218 6.265 0.223 1.00 91.75 95 ASP A O 1
ATOM 754 N N . PHE A 1 96 ? 16.560 4.776 -0.787 1.00 87.88 96 PHE A N 1
ATOM 755 C CA . PHE A 1 96 ? 16.476 3.765 0.255 1.00 87.88 96 PHE A CA 1
ATOM 756 C C . PHE A 1 96 ? 17.075 4.217 1.595 1.00 87.88 96 PHE A C 1
ATOM 758 O O . PHE A 1 96 ? 16.582 3.849 2.665 1.00 87.88 96 PHE A O 1
ATOM 765 N N . GLN A 1 97 ? 18.132 5.034 1.563 1.00 90.75 97 GLN A N 1
ATOM 766 C CA . GLN A 1 97 ? 18.711 5.577 2.788 1.00 90.75 97 GLN A CA 1
ATOM 767 C C . GLN A 1 97 ? 17.782 6.628 3.395 1.00 90.75 97 GLN A C 1
ATOM 769 O O . GLN A 1 97 ? 17.614 6.663 4.615 1.00 90.75 97 GLN A O 1
ATOM 774 N N . ALA A 1 98 ? 17.151 7.457 2.560 1.00 93.31 98 ALA A N 1
ATOM 775 C CA . ALA A 1 98 ? 16.137 8.398 3.014 1.00 93.31 98 ALA A CA 1
ATOM 776 C C . ALA A 1 98 ? 14.929 7.678 3.617 1.00 93.31 98 ALA A C 1
ATOM 778 O O . ALA A 1 98 ? 14.520 8.049 4.713 1.00 93.31 98 ALA A O 1
ATOM 779 N N . LEU A 1 99 ? 14.433 6.607 2.985 1.00 95.19 99 LEU A N 1
ATOM 780 C CA . LEU A 1 99 ? 13.351 5.785 3.536 1.00 95.19 99 LEU A CA 1
ATOM 781 C C . LEU A 1 99 ? 13.673 5.326 4.960 1.00 95.19 99 LEU A C 1
ATOM 783 O O . LEU A 1 99 ? 12.896 5.576 5.877 1.00 95.19 99 LEU A O 1
ATOM 787 N N . ARG A 1 100 ? 14.858 4.745 5.182 1.00 94.00 100 ARG A N 1
ATOM 788 C CA . ARG A 1 100 ? 15.292 4.309 6.521 1.00 94.00 100 ARG A CA 1
ATOM 789 C C . ARG A 1 100 ? 15.304 5.434 7.556 1.00 94.00 100 ARG A C 1
ATOM 791 O O . ARG A 1 100 ? 14.972 5.176 8.707 1.00 94.00 100 ARG A O 1
ATOM 798 N N . ARG A 1 101 ? 15.686 6.653 7.161 1.00 95.19 101 ARG A N 1
ATOM 799 C CA . ARG A 1 101 ? 15.697 7.824 8.054 1.00 95.19 101 ARG A CA 1
ATOM 800 C C . ARG A 1 101 ? 14.300 8.351 8.367 1.00 95.19 101 ARG A C 1
ATOM 802 O O . ARG A 1 101 ? 14.146 9.017 9.382 1.00 95.19 101 ARG A O 1
ATOM 809 N N . GLU A 1 102 ? 13.322 8.134 7.494 1.00 96.69 102 GLU A N 1
ATOM 810 C CA . GLU A 1 102 ? 11.954 8.634 7.675 1.00 96.69 102 GLU A CA 1
ATOM 811 C C . GLU A 1 102 ? 11.056 7.671 8.460 1.00 96.69 102 GLU A C 1
ATOM 813 O O . GLU A 1 102 ? 10.118 8.114 9.119 1.00 96.69 102 GLU A O 1
ATOM 818 N N . LEU A 1 103 ? 11.360 6.371 8.458 1.00 96.56 103 LEU A N 1
ATOM 819 C CA . LEU A 1 103 ? 10.631 5.389 9.263 1.00 96.56 103 LEU A CA 1
ATOM 820 C C . LEU A 1 103 ? 10.659 5.729 10.758 1.00 96.56 103 LEU A C 1
ATOM 822 O O . LEU A 1 103 ? 11.711 6.017 11.326 1.00 96.56 103 LEU A O 1
ATOM 826 N N . GLY A 1 104 ? 9.496 5.636 11.406 1.00 96.94 104 GLY A N 1
ATOM 827 C CA . GLY A 1 104 ? 9.324 5.956 12.829 1.00 96.94 104 GLY A CA 1
ATOM 828 C C . GLY A 1 104 ? 9.140 7.444 13.132 1.00 96.94 104 GLY A C 1
ATOM 829 O O . GLY A 1 104 ? 8.839 7.795 14.270 1.00 96.94 104 GLY A O 1
ATOM 830 N N . LYS A 1 105 ? 9.260 8.334 12.139 1.00 97.75 105 LYS A N 1
ATOM 831 C CA . LYS A 1 105 ? 8.868 9.737 12.302 1.00 97.75 105 LYS A CA 1
ATOM 832 C C . LYS A 1 105 ? 7.360 9.866 12.104 1.00 97.75 105 LYS A C 1
ATOM 834 O O . LYS A 1 105 ? 6.875 9.811 10.976 1.00 97.75 105 LYS A O 1
ATOM 839 N N . ALA A 1 106 ? 6.636 10.074 13.203 1.00 95.81 106 ALA A N 1
ATOM 840 C CA . ALA A 1 106 ? 5.174 10.181 13.201 1.00 95.81 106 ALA A CA 1
ATOM 841 C C . ALA A 1 106 ? 4.633 11.260 12.245 1.00 95.81 106 ALA A C 1
ATOM 843 O O . ALA A 1 106 ? 3.573 11.074 11.658 1.00 95.81 106 ALA A O 1
ATOM 844 N N . GLU A 1 107 ? 5.395 12.339 12.051 1.00 96.69 107 GLU A N 1
ATOM 845 C CA . GLU A 1 107 ? 5.022 13.497 11.230 1.00 96.69 107 GLU A CA 1
ATOM 846 C C . GLU A 1 107 ? 5.832 13.584 9.920 1.00 96.69 107 GLU A C 1
ATOM 848 O O . GLU A 1 107 ? 6.022 14.666 9.364 1.00 96.69 107 GLU A O 1
ATOM 853 N N . SER A 1 108 ? 6.376 12.462 9.422 1.00 96.00 108 SER A N 1
ATOM 854 C CA . SER A 1 108 ? 7.060 12.471 8.122 1.00 96.00 108 SER A CA 1
ATOM 855 C C . SER A 1 108 ? 6.083 12.800 6.995 1.00 96.00 108 SER A C 1
ATOM 857 O O . SER A 1 108 ? 5.081 12.118 6.803 1.00 96.00 108 SER A O 1
ATOM 859 N N . THR A 1 109 ? 6.434 13.795 6.185 1.00 95.19 109 THR A N 1
ATOM 860 C CA . THR A 1 109 ? 5.714 14.164 4.957 1.00 95.19 109 THR A CA 1
ATOM 861 C C . THR A 1 109 ? 6.314 13.528 3.701 1.00 95.19 109 THR A C 1
ATOM 863 O O . THR A 1 109 ? 5.870 13.803 2.590 1.00 95.19 109 THR A O 1
ATOM 866 N N . LYS A 1 110 ? 7.360 12.705 3.858 1.00 95.81 110 LYS A N 1
ATOM 867 C CA . LYS A 1 110 ? 8.145 12.150 2.745 1.00 95.81 110 LYS A CA 1
ATOM 868 C C . LYS A 1 110 ? 7.792 10.709 2.402 1.00 95.81 110 LYS A C 1
ATOM 870 O O . LYS A 1 110 ? 8.148 10.251 1.318 1.00 95.81 110 LYS A O 1
ATOM 875 N N . LEU A 1 111 ? 7.163 9.991 3.332 1.00 97.12 111 LEU A N 1
ATOM 876 C CA . LEU A 1 111 ? 6.734 8.614 3.123 1.00 97.12 111 LEU A CA 1
ATOM 877 C C . LEU A 1 111 ? 5.583 8.580 2.116 1.00 97.12 111 LEU A C 1
ATOM 879 O O . LEU A 1 111 ? 4.552 9.215 2.322 1.00 97.12 111 LEU A O 1
ATOM 883 N N . VAL A 1 112 ? 5.755 7.802 1.052 1.00 96.06 112 VAL A N 1
ATOM 884 C CA . VAL A 1 112 ? 4.731 7.556 0.034 1.00 96.06 112 VAL A CA 1
ATOM 885 C C . VAL A 1 112 ? 4.439 6.062 -0.005 1.00 96.06 112 VAL A C 1
ATOM 887 O O . VAL A 1 112 ? 5.352 5.245 0.086 1.00 96.06 112 VAL A O 1
ATOM 890 N N . PHE A 1 113 ? 3.166 5.695 -0.140 1.00 97.81 113 PHE A N 1
ATOM 891 C CA . PHE A 1 113 ? 2.748 4.311 -0.341 1.00 97.81 113 PHE A CA 1
ATOM 892 C C . PHE A 1 113 ? 2.159 4.138 -1.740 1.00 97.81 113 PHE A C 1
ATOM 894 O O . PHE A 1 113 ? 1.096 4.672 -2.056 1.00 97.81 113 PHE A O 1
ATOM 901 N N . HIS A 1 114 ? 2.852 3.377 -2.581 1.00 97.31 114 HIS A N 1
ATOM 902 C CA . HIS A 1 114 ? 2.402 3.031 -3.923 1.00 97.31 114 HIS A CA 1
ATOM 903 C C . HIS A 1 114 ? 1.611 1.727 -3.872 1.00 97.31 114 HIS A C 1
ATOM 905 O O . HIS A 1 114 ? 2.181 0.644 -3.999 1.00 97.31 114 HIS A O 1
ATOM 911 N N . ALA A 1 115 ? 0.300 1.827 -3.667 1.00 98.25 115 ALA A N 1
ATOM 912 C CA . ALA A 1 115 ? -0.589 0.673 -3.731 1.00 98.25 115 ALA A CA 1
ATOM 913 C C . ALA A 1 115 ? -0.675 0.136 -5.170 1.00 98.25 115 ALA A C 1
ATOM 915 O O . ALA A 1 115 ? -0.959 0.896 -6.098 1.00 98.25 115 ALA A O 1
ATOM 916 N N . PHE A 1 116 ? -0.475 -1.171 -5.353 1.00 98.00 116 PHE A N 1
ATOM 917 C CA . PHE A 1 116 ? -0.544 -1.817 -6.669 1.00 98.00 116 PHE A CA 1
ATOM 918 C C . PHE A 1 116 ? -1.519 -3.002 -6.729 1.00 98.00 116 PHE A C 1
ATOM 920 O O . PHE A 1 116 ? -1.914 -3.390 -7.831 1.00 98.00 116 PHE A O 1
ATOM 927 N N . ASP A 1 117 ? -1.968 -3.561 -5.602 1.00 98.44 117 ASP A N 1
ATOM 928 C CA . ASP A 1 117 ? -3.000 -4.608 -5.601 1.00 98.44 117 ASP A CA 1
ATOM 929 C C . ASP A 1 117 ? -3.987 -4.469 -4.432 1.00 98.44 117 ASP A C 1
ATOM 931 O O . ASP A 1 117 ? -3.686 -3.880 -3.393 1.00 98.44 117 ASP A O 1
ATOM 935 N N . LEU A 1 118 ? -5.183 -5.027 -4.613 1.00 98.75 118 LEU A N 1
ATOM 936 C CA . LEU A 1 118 ? -6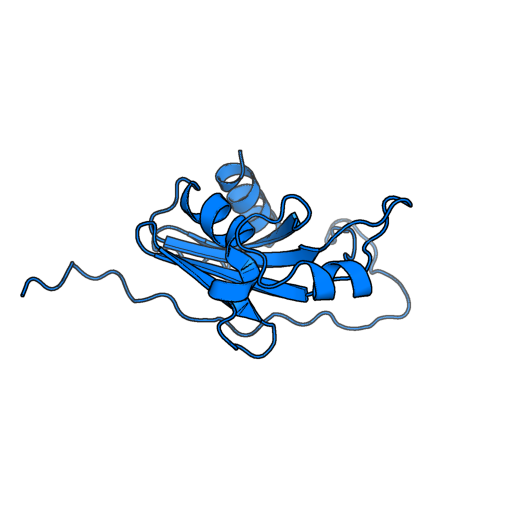.235 -5.099 -3.605 1.00 98.75 118 LEU A CA 1
ATOM 937 C C . LEU A 1 118 ? -6.673 -6.555 -3.463 1.00 98.75 118 LEU A C 1
ATOM 939 O O . LEU A 1 118 ? -7.303 -7.119 -4.358 1.00 98.75 118 LEU A O 1
ATOM 943 N N . LEU A 1 119 ? -6.341 -7.155 -2.323 1.00 98.56 119 LEU A N 1
ATOM 944 C CA . LEU A 1 119 ? -6.529 -8.585 -2.075 1.00 98.56 119 LEU A CA 1
ATOM 945 C C . LEU A 1 119 ? -7.880 -8.886 -1.423 1.00 98.56 119 LEU A C 1
ATOM 947 O O . LEU A 1 119 ? -8.429 -9.967 -1.611 1.00 98.56 119 LEU A O 1
ATOM 951 N N . HIS A 1 120 ? -8.435 -7.931 -0.679 1.00 98.44 120 HIS A N 1
ATOM 952 C CA . HIS A 1 120 ? -9.735 -8.062 -0.029 1.00 98.44 120 HIS A CA 1
ATOM 953 C C . HIS A 1 120 ? -10.417 -6.699 0.089 1.00 98.44 120 HIS A C 1
ATOM 955 O O . HIS A 1 120 ? -9.745 -5.700 0.348 1.00 98.44 120 HIS A O 1
ATOM 961 N N . LEU A 1 121 ? -11.747 -6.658 -0.044 1.00 98.00 121 LEU A N 1
ATOM 962 C CA . LEU A 1 121 ? -12.553 -5.458 0.194 1.00 98.00 121 LEU A CA 1
ATOM 963 C C . LEU A 1 121 ? -13.938 -5.812 0.752 1.00 98.00 121 LEU A C 1
ATOM 965 O O . LEU A 1 121 ? -14.701 -6.525 0.107 1.00 98.00 121 LEU A O 1
ATOM 969 N N . ASN A 1 122 ? -14.279 -5.277 1.929 1.00 96.00 122 ASN A N 1
ATOM 970 C CA . ASN A 1 122 ? -15.611 -5.325 2.552 1.00 96.00 122 ASN A CA 1
ATOM 971 C C . ASN A 1 122 ? -16.292 -6.711 2.513 1.00 96.00 122 ASN A C 1
ATOM 973 O O . ASN A 1 122 ? -17.451 -6.835 2.129 1.00 96.00 122 ASN A O 1
ATOM 977 N N . GLY A 1 123 ? -15.556 -7.748 2.915 1.00 92.88 123 GLY A N 1
ATOM 978 C CA . GLY A 1 123 ? -16.033 -9.134 3.014 1.00 92.88 123 GLY A CA 1
ATOM 979 C C . GLY A 1 123 ? -15.821 -9.971 1.751 1.00 92.88 123 GLY A C 1
ATOM 980 O O . GLY A 1 123 ? -16.125 -11.160 1.756 1.00 92.88 123 GLY A O 1
ATOM 981 N N . LYS A 1 124 ? -15.296 -9.376 0.673 1.00 95.94 124 LYS A N 1
ATOM 982 C CA . LYS A 1 124 ? -14.964 -10.085 -0.563 1.00 95.94 124 LYS A CA 1
ATOM 983 C C . LYS A 1 124 ? -13.459 -10.324 -0.663 1.00 95.94 124 LYS A C 1
ATOM 985 O O . LYS A 1 124 ? -12.690 -9.369 -0.774 1.00 95.94 124 LYS A O 1
ATOM 990 N N . ASP A 1 125 ? -13.062 -11.594 -0.699 1.00 97.25 125 ASP A N 1
ATOM 991 C CA . ASP A 1 125 ? -11.726 -12.011 -1.137 1.00 97.25 125 ASP A CA 1
ATOM 992 C C . ASP A 1 125 ? -11.612 -11.820 -2.658 1.00 97.25 125 ASP A C 1
ATOM 994 O O . ASP A 1 125 ? -12.433 -12.322 -3.430 1.00 97.25 125 ASP A O 1
ATOM 998 N N . LEU A 1 126 ? -10.623 -11.038 -3.086 1.00 98.12 126 LEU A N 1
ATOM 999 C CA . LEU A 1 126 ? -10.396 -10.688 -4.485 1.00 98.12 126 LEU A CA 1
ATOM 1000 C C . LEU A 1 126 ? -9.261 -11.494 -5.118 1.00 98.12 126 LEU A C 1
ATOM 1002 O O . LEU A 1 126 ? -9.066 -11.376 -6.323 1.00 98.12 126 LEU A O 1
ATOM 1006 N N . ARG A 1 127 ? -8.527 -12.327 -4.369 1.00 97.25 127 ARG A N 1
ATOM 1007 C CA . ARG A 1 127 ? -7.336 -13.036 -4.878 1.00 97.25 127 ARG A CA 1
ATOM 1008 C C . ARG A 1 127 ? -7.631 -13.959 -6.061 1.00 97.25 127 ARG A C 1
ATOM 1010 O O . ARG A 1 127 ? -6.780 -14.118 -6.929 1.00 97.25 127 ARG A O 1
ATOM 1017 N N . GLY A 1 128 ? -8.839 -14.522 -6.119 1.00 97.00 128 GLY A N 1
ATOM 1018 C CA . GLY A 1 128 ? -9.306 -15.340 -7.244 1.00 97.00 128 GLY A CA 1
ATOM 1019 C C . GLY A 1 128 ? -9.788 -14.543 -8.465 1.00 97.00 128 GLY A C 1
ATOM 1020 O O . GLY A 1 128 ? -10.051 -15.135 -9.507 1.00 97.00 128 GLY A O 1
ATOM 1021 N N . ALA A 1 129 ? -9.928 -13.217 -8.362 1.00 98.00 129 ALA A N 1
ATOM 1022 C CA . ALA A 1 129 ? -10.399 -12.374 -9.457 1.00 98.00 129 ALA A CA 1
ATOM 1023 C C . ALA A 1 129 ? -9.260 -12.005 -10.430 1.00 98.00 129 ALA A C 1
ATOM 1025 O O . ALA A 1 129 ? -8.100 -11.892 -10.009 1.00 98.00 129 ALA A O 1
ATOM 1026 N N . PRO A 1 130 ? -9.566 -11.728 -11.714 1.00 97.62 130 PRO A N 1
ATOM 1027 C CA . PRO A 1 130 ? -8.587 -11.224 -12.674 1.00 97.62 130 PRO A CA 1
ATOM 1028 C C . PRO A 1 130 ? -7.867 -9.962 -12.175 1.00 97.62 130 PRO A C 1
ATOM 1030 O O . PRO A 1 130 ? -8.491 -9.061 -11.613 1.00 97.62 130 PRO A O 1
ATOM 1033 N N . LEU A 1 131 ? -6.562 -9.848 -12.450 1.00 97.69 131 LEU A N 1
ATOM 1034 C CA . LEU A 1 131 ? -5.717 -8.727 -12.003 1.00 97.69 131 LEU A CA 1
ATOM 1035 C C . LEU A 1 131 ? -6.322 -7.351 -12.327 1.00 97.69 131 LEU A C 1
ATOM 1037 O O . LEU A 1 131 ? -6.334 -6.456 -11.484 1.00 97.69 131 LEU A O 1
ATOM 1041 N N . LEU A 1 132 ? -6.878 -7.185 -13.531 1.00 97.50 132 LEU A N 1
ATOM 1042 C CA . LEU A 1 132 ? -7.503 -5.925 -13.942 1.00 97.50 132 LEU A CA 1
ATOM 1043 C C . LEU A 1 132 ? -8.749 -5.571 -13.121 1.00 97.50 132 LEU A C 1
ATOM 1045 O O . LEU A 1 132 ? -9.020 -4.389 -12.913 1.00 97.50 132 LEU A O 1
ATOM 1049 N N . GLU A 1 133 ? -9.507 -6.551 -12.631 1.00 98.25 133 GLU A N 1
ATOM 1050 C CA . GLU A 1 133 ? -10.649 -6.282 -11.752 1.00 98.25 133 GLU A CA 1
ATOM 1051 C C . GLU A 1 133 ? -10.194 -5.796 -10.380 1.00 98.25 133 GLU A C 1
ATOM 1053 O O . GLU A 1 133 ? -10.754 -4.825 -9.863 1.00 98.25 133 GLU A O 1
ATOM 1058 N N . ARG A 1 134 ? -9.132 -6.403 -9.834 1.00 98.69 134 ARG A N 1
ATOM 1059 C CA . ARG A 1 134 ? -8.521 -5.967 -8.572 1.00 98.69 134 ARG A CA 1
ATOM 1060 C C . ARG A 1 134 ? -7.969 -4.551 -8.683 1.00 98.69 134 ARG A C 1
ATOM 1062 O O . ARG A 1 134 ? -8.282 -3.711 -7.845 1.00 98.69 134 ARG A O 1
ATOM 1069 N N . LYS A 1 135 ? -7.268 -4.232 -9.777 1.00 98.12 135 LYS A N 1
ATOM 1070 C CA . LYS A 1 135 ? -6.760 -2.874 -10.043 1.00 98.12 135 LYS A CA 1
ATOM 1071 C C . LYS A 1 135 ? -7.869 -1.839 -10.201 1.00 98.12 135 LYS A C 1
ATOM 1073 O O . LYS A 1 135 ? -7.763 -0.747 -9.652 1.00 98.12 135 LYS A O 1
ATOM 1078 N N . ARG A 1 136 ? -8.966 -2.172 -10.890 1.00 98.25 136 ARG A N 1
ATOM 1079 C CA . ARG A 1 136 ? -10.139 -1.281 -10.978 1.00 98.25 136 ARG A CA 1
ATOM 1080 C C . ARG A 1 136 ? -10.783 -1.057 -9.610 1.00 98.25 136 ARG A C 1
ATOM 1082 O O . ARG A 1 136 ? -11.226 0.052 -9.326 1.00 98.25 136 ARG A O 1
ATOM 1089 N N . ALA A 1 137 ? -10.861 -2.091 -8.773 1.00 98.50 137 ALA A N 1
ATOM 1090 C CA . ALA A 1 137 ? -11.364 -1.963 -7.409 1.00 98.50 137 ALA A CA 1
ATOM 1091 C C . ALA A 1 137 ? -10.442 -1.095 -6.541 1.00 98.50 137 ALA A C 1
ATOM 1093 O O . ALA A 1 137 ? -10.937 -0.189 -5.874 1.00 98.50 137 ALA A O 1
ATOM 1094 N N . LEU A 1 138 ? -9.125 -1.297 -6.630 1.00 98.62 138 LEU A N 1
ATOM 1095 C CA . LEU A 1 138 ? -8.127 -0.462 -5.965 1.00 98.62 138 LEU A CA 1
ATOM 1096 C C . LEU A 1 138 ? -8.250 1.004 -6.392 1.00 98.62 138 LEU A C 1
ATOM 1098 O O . LEU A 1 138 ? -8.333 1.889 -5.551 1.00 98.62 138 LEU A O 1
ATOM 1102 N N . GLN A 1 139 ? -8.347 1.266 -7.696 1.00 98.00 139 GLN A N 1
ATOM 1103 C CA . GLN A 1 139 ? -8.492 2.622 -8.219 1.00 98.00 139 GLN A CA 1
ATOM 1104 C C . GLN A 1 139 ? -9.747 3.325 -7.683 1.00 98.00 139 GLN A C 1
ATOM 1106 O O . GLN A 1 139 ? -9.695 4.517 -7.407 1.00 98.00 139 GLN A O 1
ATOM 1111 N N . ARG A 1 140 ? -10.873 2.612 -7.543 1.00 98.12 140 ARG A N 1
ATOM 1112 C CA . ARG A 1 140 ? -12.099 3.175 -6.951 1.00 98.12 140 ARG A CA 1
ATOM 1113 C C . ARG A 1 140 ? -11.971 3.439 -5.455 1.00 98.12 140 ARG A C 1
ATOM 1115 O O . ARG A 1 140 ? -12.674 4.302 -4.957 1.00 98.12 140 ARG A O 1
ATOM 1122 N N . LEU A 1 141 ? -11.137 2.678 -4.751 1.00 97.88 141 LEU A N 1
ATOM 1123 C CA . LEU A 1 141 ? -10.906 2.867 -3.321 1.00 97.88 141 LEU A CA 1
ATOM 1124 C C . LEU A 1 141 ? -10.022 4.091 -3.039 1.00 97.88 141 LEU A C 1
ATOM 1126 O O . LEU A 1 141 ? -10.219 4.748 -2.025 1.00 97.88 141 LEU A O 1
ATOM 1130 N N . LEU A 1 142 ? -9.056 4.373 -3.918 1.00 95.94 142 LEU A N 1
ATOM 1131 C CA . LEU A 1 142 ? -8.076 5.457 -3.757 1.00 95.94 142 LEU A CA 1
ATOM 1132 C C . LEU A 1 142 ? -8.533 6.820 -4.316 1.00 95.94 142 LEU A C 1
ATOM 1134 O O . LEU A 1 142 ? -7.803 7.796 -4.163 1.00 95.94 142 LEU A O 1
ATOM 1138 N N . LYS A 1 143 ? -9.677 6.883 -5.007 1.00 84.25 143 LYS A N 1
ATOM 1139 C CA . LYS A 1 143 ? -10.273 8.118 -5.547 1.00 84.25 143 LYS A CA 1
ATOM 1140 C C . LYS A 1 143 ? -11.412 8.601 -4.660 1.00 84.25 143 LYS A C 1
ATOM 1142 O O . LYS A 1 143 ? -11.558 9.835 -4.553 1.00 84.25 143 LYS A O 1
#

Foldseek 3Di:
DDDPPDDDDDADDQDDDDDDDPDDDDDPLDDDDDDADAWKWKWWAAQLFIWIATNVRDTLCLQCLVVRNVLSPFPFNTWIWIWGKFFADPVRHTDHVVSVVSGNPNPDPGIDTGTQFTQDTHRDGCVPPDSVVRRVVVVVRVD

Sequence (143 aa):
MLTELGVGRLSFIEFQMPTLVDKPPKGSGWIHEIKYDGYRTQLIIHLGRVQAFTRNGYDWTDRYLPIVRAAAELKAKLAIIDGEATVFGATGRPDFQALRRELGKAESTKLVFHAFDLLHLNGKDLRGAPLLERKRALQRLLK